Protein AF-A0A6N6K9W1-F1 (afdb_monomer)

Structure (mmCIF, N/CA/C/O backbone):
data_AF-A0A6N6K9W1-F1
#
_entry.id   AF-A0A6N6K9W1-F1
#
loop_
_atom_site.group_PDB
_atom_site.id
_atom_site.type_symbol
_atom_site.label_atom_id
_atom_site.label_alt_id
_atom_site.label_comp_id
_atom_site.label_asym_id
_atom_site.label_entity_id
_atom_site.label_seq_id
_atom_site.pdbx_PDB_ins_code
_atom_site.Cartn_x
_atom_site.Cartn_y
_atom_site.Cartn_z
_atom_site.occupancy
_atom_site.B_iso_or_equiv
_atom_site.auth_seq_id
_atom_site.auth_comp_id
_atom_site.auth_asym_id
_atom_site.auth_atom_id
_atom_site.pdbx_PDB_model_num
ATOM 1 N N . MET A 1 1 ? 49.444 35.810 86.575 1.00 39.31 1 MET A N 1
ATOM 2 C CA . MET A 1 1 ? 50.779 36.237 86.111 1.00 39.31 1 MET A CA 1
ATOM 3 C C . MET A 1 1 ? 50.759 36.216 84.585 1.00 39.31 1 MET A C 1
ATOM 5 O O . MET A 1 1 ? 50.549 35.143 84.045 1.00 39.31 1 MET A O 1
ATOM 9 N N . THR A 1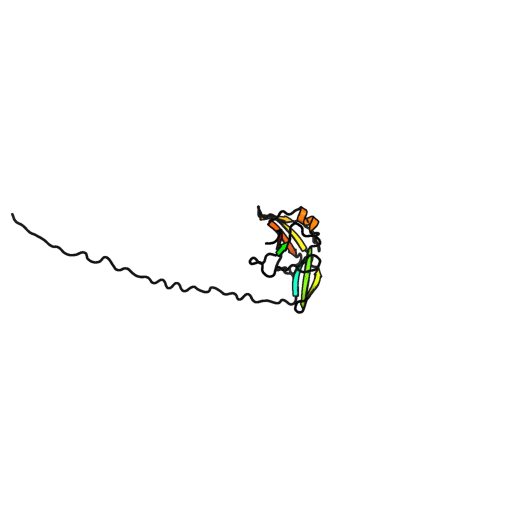 2 ? 50.837 37.402 83.957 1.00 36.47 2 THR A N 1
ATOM 10 C CA . THR A 1 2 ? 51.345 37.715 82.586 1.00 36.47 2 THR A CA 1
ATOM 11 C C . THR A 1 2 ? 50.877 36.868 81.381 1.00 36.47 2 THR A C 1
ATOM 13 O O . THR A 1 2 ? 51.170 35.687 81.298 1.00 36.47 2 THR A O 1
ATOM 16 N N . MET A 1 3 ? 50.068 37.433 80.468 1.00 42.41 3 MET A N 1
ATOM 17 C CA . MET A 1 3 ? 50.459 38.091 79.188 1.00 42.41 3 MET A CA 1
ATOM 18 C C . MET A 1 3 ? 51.018 37.158 78.094 1.00 42.41 3 MET A C 1
ATOM 20 O O . MET A 1 3 ? 52.089 36.599 78.275 1.00 42.41 3 MET A O 1
ATOM 24 N N . HIS A 1 4 ? 50.333 37.089 76.938 1.00 43.69 4 HIS A N 1
ATOM 25 C CA . HIS A 1 4 ? 50.824 37.430 75.576 1.00 43.69 4 HIS A CA 1
ATOM 26 C C . HIS A 1 4 ? 49.773 36.997 74.523 1.00 43.69 4 HIS A C 1
ATOM 28 O O . HIS A 1 4 ? 49.379 35.840 74.485 1.00 43.69 4 HIS A O 1
ATOM 34 N N . LEU A 1 5 ? 49.075 37.907 73.833 1.00 43.50 5 LEU A N 1
ATOM 35 C CA . LEU A 1 5 ? 49.446 38.666 72.620 1.00 43.50 5 LEU A CA 1
ATOM 36 C C . LEU A 1 5 ? 49.705 37.815 71.344 1.00 43.50 5 LEU A C 1
ATOM 38 O O . LEU A 1 5 ? 50.763 37.222 71.201 1.00 43.50 5 LEU A O 1
ATOM 42 N N . TYR A 1 6 ? 48.740 37.903 70.412 1.00 46.91 6 TYR A N 1
ATOM 43 C CA . TYR A 1 6 ? 48.825 38.029 68.938 1.00 46.91 6 TYR A CA 1
ATOM 44 C C . TYR A 1 6 ? 49.631 37.043 68.069 1.00 46.91 6 TYR A C 1
ATOM 46 O O . TYR A 1 6 ? 50.844 36.925 68.193 1.00 46.91 6 TYR A O 1
ATOM 54 N N . ARG A 1 7 ? 48.941 36.523 67.035 1.00 45.75 7 ARG A N 1
ATOM 55 C CA . ARG A 1 7 ? 49.375 36.333 65.623 1.00 45.75 7 ARG A CA 1
ATOM 56 C C . ARG A 1 7 ? 48.174 35.767 64.838 1.00 45.75 7 ARG A C 1
ATOM 58 O O . ARG A 1 7 ? 47.801 34.626 65.054 1.00 45.75 7 ARG A O 1
ATOM 65 N N . ILE A 1 8 ? 47.339 36.558 64.152 1.00 49.12 8 ILE A N 1
ATOM 66 C CA . ILE A 1 8 ? 47.490 37.099 62.781 1.00 49.12 8 ILE A CA 1
ATOM 67 C C . ILE A 1 8 ? 48.343 36.208 61.866 1.00 49.12 8 ILE A C 1
ATOM 69 O O . ILE A 1 8 ? 49.559 36.206 62.018 1.00 49.12 8 ILE A O 1
ATOM 73 N N . SER A 1 9 ? 47.708 35.512 60.912 1.00 44.03 9 SER A N 1
ATOM 74 C CA . SER A 1 9 ? 48.035 35.522 59.466 1.00 44.03 9 SER A CA 1
ATOM 75 C C . SER A 1 9 ? 47.119 34.516 58.738 1.00 44.03 9 SER A C 1
ATOM 77 O O . SER A 1 9 ? 47.180 33.321 58.992 1.00 44.03 9 SER A O 1
ATOM 79 N N . LEU A 1 10 ? 46.120 34.989 57.988 1.00 43.72 10 LEU A N 1
ATOM 80 C CA . LEU A 1 10 ? 46.172 35.045 56.518 1.00 43.72 10 LEU A CA 1
ATOM 81 C C . LEU A 1 10 ? 45.898 33.684 55.836 1.00 43.72 10 LEU A C 1
ATOM 83 O O . LEU A 1 10 ? 46.768 33.106 55.195 1.00 43.72 10 LEU A O 1
ATOM 87 N N . PHE A 1 11 ? 44.655 33.196 55.926 1.00 41.69 11 PHE A N 1
ATOM 88 C CA . PHE A 1 11 ? 44.144 32.157 55.022 1.00 41.69 11 PHE A CA 1
ATOM 89 C C . PHE A 1 11 ? 43.672 32.823 53.716 1.00 41.69 11 PHE A C 1
ATOM 91 O O . PHE A 1 11 ? 42.487 33.056 53.493 1.00 41.69 11 PHE A O 1
ATOM 98 N N . ILE A 1 12 ? 44.638 33.194 52.873 1.00 51.38 12 ILE A N 1
ATOM 99 C CA . ILE A 1 12 ? 44.429 33.476 51.449 1.00 51.38 12 ILE A CA 1
ATOM 100 C C . ILE A 1 12 ? 44.730 32.175 50.709 1.00 51.38 12 ILE A C 1
ATOM 102 O O . ILE A 1 12 ? 45.882 31.756 50.708 1.00 51.38 12 ILE A O 1
ATOM 106 N N . LEU A 1 13 ? 43.710 31.552 50.109 1.00 43.31 13 LEU A N 1
ATOM 107 C CA . LEU A 1 13 ? 43.771 30.790 48.845 1.00 43.31 13 LEU A CA 1
ATOM 108 C C . LEU A 1 13 ? 42.408 30.130 48.571 1.00 43.31 13 LEU A C 1
ATOM 110 O O . LEU A 1 13 ? 42.233 28.917 48.597 1.00 43.31 13 LEU A O 1
ATOM 114 N N . LEU A 1 14 ? 41.417 30.977 48.308 1.00 47.88 14 LEU A N 1
ATOM 115 C CA . LEU A 1 14 ? 40.237 30.641 47.515 1.00 47.88 14 LEU A CA 1
ATOM 116 C C . LEU A 1 14 ? 40.437 31.377 46.185 1.00 47.88 14 LEU A C 1
ATOM 118 O O . LEU A 1 14 ? 40.875 32.521 46.221 1.00 47.88 14 LEU A O 1
ATOM 122 N N . PHE A 1 15 ? 40.137 30.717 45.063 1.00 47.84 15 PHE A N 1
ATOM 123 C CA . PHE A 1 15 ? 40.395 31.095 43.657 1.00 47.84 15 PHE A CA 1
ATOM 124 C C . PHE A 1 15 ? 41.579 30.388 42.976 1.00 47.84 15 PHE A C 1
ATOM 126 O O . PHE A 1 15 ? 42.534 31.007 42.525 1.00 47.84 15 PHE A O 1
ATOM 133 N N . PHE A 1 16 ? 41.431 29.079 42.765 1.00 42.78 16 PHE A N 1
ATOM 134 C CA . PHE A 1 16 ? 41.806 28.483 41.479 1.00 42.78 16 PHE A CA 1
ATOM 135 C C . PHE A 1 16 ? 40.512 28.074 40.769 1.00 42.78 16 PHE A C 1
ATOM 137 O O . PHE A 1 16 ? 40.034 26.948 40.884 1.00 42.78 16 PHE A O 1
ATOM 144 N N . GLY A 1 17 ? 39.895 29.042 40.088 1.00 41.38 17 GLY A N 1
ATOM 145 C CA . GLY A 1 17 ? 38.849 28.765 39.113 1.00 41.38 17 GLY A CA 1
ATOM 146 C C . GLY A 1 17 ? 39.493 28.100 37.903 1.00 41.38 17 GLY A C 1
ATOM 147 O O . GLY A 1 17 ? 40.077 28.777 37.064 1.00 41.38 17 GLY A O 1
ATOM 148 N N . LEU A 1 18 ? 39.425 26.771 37.844 1.00 47.31 18 LEU A N 1
ATOM 149 C CA . LEU A 1 18 ? 39.743 26.005 36.645 1.00 47.31 18 LEU A CA 1
ATOM 150 C C . LEU A 1 18 ? 38.691 26.333 35.582 1.00 47.31 18 LEU A C 1
ATOM 152 O O . LEU A 1 18 ? 37.582 25.800 35.596 1.00 47.31 18 LEU A O 1
ATOM 156 N N . THR A 1 19 ? 39.032 27.224 34.657 1.00 49.53 19 THR A N 1
ATOM 157 C CA . THR A 1 19 ? 38.294 27.408 33.410 1.00 49.53 19 THR A CA 1
ATOM 158 C C . THR A 1 19 ? 38.578 26.215 32.500 1.00 49.53 19 THR A C 1
ATOM 160 O O . THR A 1 19 ? 39.468 26.236 31.653 1.00 49.53 19 THR A O 1
ATOM 163 N N . PHE A 1 20 ? 37.811 25.139 32.666 1.00 46.00 20 PHE A N 1
ATOM 164 C CA . PHE A 1 20 ? 37.712 24.115 31.631 1.00 46.00 20 PHE A CA 1
ATOM 165 C C . PHE A 1 20 ? 36.979 24.726 30.431 1.00 46.00 20 PHE A C 1
ATOM 167 O O . PHE A 1 20 ? 35.754 24.812 30.415 1.00 46.00 20 PHE A O 1
ATOM 174 N N . SER A 1 21 ? 37.732 25.176 29.423 1.00 52.16 21 SER A N 1
ATOM 175 C CA . SER A 1 21 ? 37.178 25.397 28.085 1.00 52.16 21 SER A CA 1
ATOM 176 C C . SER A 1 21 ? 36.824 24.038 27.495 1.00 52.16 21 SER A C 1
ATOM 178 O O . SER A 1 21 ? 37.688 23.311 27.001 1.00 52.16 21 SER A O 1
ATOM 180 N N . THR A 1 22 ? 35.550 23.672 27.568 1.00 50.69 22 THR A N 1
ATOM 181 C CA . THR A 1 22 ? 34.994 22.557 26.808 1.00 50.69 22 THR A CA 1
ATOM 182 C C . THR A 1 22 ? 34.929 22.971 25.339 1.00 50.69 22 THR A C 1
ATOM 184 O O . THR A 1 22 ? 33.945 23.528 24.864 1.00 50.69 22 THR A O 1
ATOM 187 N N . ASN A 1 23 ? 35.998 22.699 24.588 1.00 52.91 23 ASN A N 1
ATOM 188 C CA . ASN A 1 23 ? 35.914 22.641 23.130 1.00 52.91 23 ASN A CA 1
ATOM 189 C C . ASN A 1 23 ? 35.076 21.412 22.759 1.00 52.91 23 ASN A C 1
ATOM 191 O O . ASN A 1 23 ? 35.605 20.325 22.528 1.00 52.91 23 ASN A O 1
ATOM 195 N N . ALA A 1 24 ? 33.754 21.573 22.754 1.00 51.31 24 ALA A N 1
ATOM 196 C CA . ALA A 1 24 ? 32.834 20.604 22.184 1.00 51.31 24 ALA A CA 1
ATOM 197 C C . ALA A 1 24 ? 33.017 20.613 20.659 1.00 51.31 24 ALA A C 1
ATOM 199 O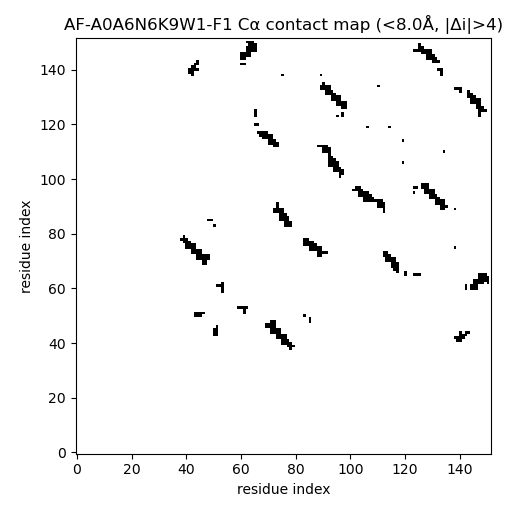 O . ALA A 1 24 ? 32.383 21.380 19.939 1.00 51.31 24 ALA A O 1
ATOM 200 N N . GLN A 1 25 ? 33.932 19.785 20.159 1.00 49.88 25 GLN A N 1
ATOM 201 C CA . GLN A 1 25 ? 34.001 19.485 18.735 1.00 49.88 25 GLN A CA 1
ATOM 202 C C . GLN A 1 25 ? 32.760 18.664 18.379 1.00 49.88 25 GLN A C 1
ATOM 204 O O . GLN A 1 25 ? 32.612 17.527 18.829 1.00 49.88 25 GLN A O 1
ATOM 209 N N . SER A 1 26 ? 31.842 19.240 17.599 1.00 55.31 26 SER A N 1
ATOM 210 C CA . SER A 1 26 ? 30.714 18.483 17.065 1.00 55.31 26 SER A CA 1
ATOM 211 C C . SER A 1 26 ? 31.261 17.431 16.100 1.00 55.31 26 SER A C 1
ATOM 213 O O . SER A 1 26 ? 31.729 17.760 15.007 1.00 55.31 26 SER A O 1
ATOM 215 N N . LEU A 1 27 ? 31.212 16.161 16.491 1.00 45.56 27 LEU A N 1
ATOM 216 C CA . LEU A 1 27 ? 31.347 15.057 15.551 1.00 45.56 27 LEU A CA 1
ATOM 217 C C . LEU A 1 27 ? 30.170 15.159 14.574 1.00 45.56 27 LEU A C 1
ATOM 219 O O . LEU A 1 27 ? 29.032 14.881 14.950 1.00 45.56 27 LEU A O 1
ATOM 223 N N . LYS A 1 28 ? 30.438 15.582 13.330 1.00 49.28 28 LYS A N 1
ATOM 224 C CA . LYS A 1 28 ? 29.523 15.391 12.196 1.00 49.28 28 LYS A CA 1
ATOM 225 C C . LYS A 1 28 ? 29.413 13.888 11.951 1.00 49.28 28 LYS A C 1
ATOM 227 O O . LYS A 1 28 ? 30.132 13.314 11.136 1.00 49.28 28 LYS A O 1
ATOM 232 N N . LEU A 1 29 ? 28.583 13.239 12.758 1.00 51.34 29 LEU A N 1
ATOM 233 C CA . LEU A 1 29 ? 28.300 11.822 12.680 1.00 51.34 29 LEU A CA 1
ATOM 234 C C . LEU A 1 29 ? 27.467 11.598 11.415 1.00 51.34 29 LEU A C 1
ATOM 236 O O . LEU A 1 29 ? 26.252 11.729 11.441 1.00 51.34 29 LEU A O 1
ATOM 240 N N . LEU A 1 30 ? 28.165 11.297 10.319 1.00 53.34 30 LEU A N 1
ATOM 241 C CA . LEU A 1 30 ? 27.612 10.779 9.070 1.00 53.34 30 LEU A CA 1
ATOM 242 C C . LEU A 1 30 ? 26.542 11.690 8.448 1.00 53.34 30 LEU A C 1
ATOM 244 O O . LEU A 1 30 ? 25.343 11.435 8.540 1.00 53.34 30 LEU A O 1
ATOM 248 N N . ASP A 1 31 ? 27.006 12.710 7.727 1.00 49.62 31 ASP A N 1
ATOM 249 C CA . ASP A 1 31 ? 26.226 13.308 6.642 1.00 49.62 31 ASP A CA 1
ATOM 250 C C . ASP A 1 31 ? 26.090 12.224 5.556 1.00 49.62 31 ASP A C 1
ATOM 252 O O . ASP A 1 31 ? 26.925 12.088 4.658 1.00 49.62 31 ASP A O 1
ATOM 256 N N . PHE A 1 32 ? 25.113 11.328 5.716 1.00 56.44 32 PHE A N 1
ATOM 257 C CA . PHE A 1 32 ? 24.740 10.399 4.661 1.00 56.44 32 PHE A CA 1
ATOM 258 C C . PHE A 1 32 ? 24.110 11.237 3.562 1.00 56.44 32 PHE A C 1
ATOM 260 O O . PHE A 1 32 ? 22.911 11.507 3.583 1.00 56.44 32 PHE A O 1
ATOM 267 N N . GLU A 1 33 ? 24.936 11.666 2.613 1.00 50.28 33 GLU A N 1
ATOM 268 C CA . GLU A 1 33 ? 24.463 12.279 1.386 1.00 50.28 33 GLU A CA 1
ATOM 269 C C . GLU A 1 33 ? 23.388 11.351 0.804 1.00 50.28 33 GLU A C 1
ATOM 271 O O . GLU A 1 33 ? 23.644 10.175 0.504 1.00 50.28 33 GLU A O 1
ATOM 276 N N . LYS A 1 34 ? 22.145 11.843 0.767 1.00 49.59 34 LYS A N 1
ATOM 277 C CA . LYS A 1 34 ? 20.986 11.117 0.254 1.00 49.59 34 LYS A CA 1
ATOM 278 C C . LYS A 1 34 ? 21.237 10.893 -1.232 1.00 49.59 34 LYS A C 1
ATOM 280 O O . LYS A 1 34 ? 20.915 11.735 -2.058 1.00 49.59 34 LYS A O 1
ATOM 285 N N . ARG A 1 35 ? 21.886 9.780 -1.568 1.00 49.00 35 ARG A N 1
ATOM 286 C CA . ARG A 1 35 ? 22.146 9.411 -2.958 1.00 49.00 35 ARG A CA 1
ATOM 287 C C . ARG A 1 35 ? 20.803 9.219 -3.650 1.00 49.00 35 ARG A C 1
ATOM 289 O O . ARG A 1 35 ? 20.047 8.327 -3.261 1.00 49.00 35 ARG A O 1
ATOM 296 N N . ASP A 1 36 ? 20.542 10.019 -4.679 1.00 55.06 36 ASP A N 1
ATOM 297 C CA . ASP A 1 36 ? 19.453 9.782 -5.623 1.00 55.06 36 ASP A CA 1
ATOM 298 C C . ASP A 1 36 ? 19.752 8.498 -6.399 1.00 55.06 36 ASP A C 1
ATOM 300 O O . ASP A 1 36 ? 20.368 8.471 -7.465 1.00 55.06 36 ASP A O 1
ATOM 304 N N . LEU A 1 37 ? 19.368 7.372 -5.805 1.00 56.00 37 LEU A N 1
ATOM 305 C CA . LEU A 1 37 ? 19.424 6.077 -6.455 1.00 56.00 37 LEU A CA 1
ATOM 306 C C . LEU A 1 37 ? 18.247 6.013 -7.431 1.00 56.00 37 LEU A C 1
ATOM 308 O O . LEU A 1 37 ? 17.138 5.605 -7.085 1.00 56.00 37 LEU A O 1
ATOM 312 N N . HIS A 1 38 ? 18.493 6.432 -8.673 1.00 63.62 38 HIS A N 1
ATOM 313 C CA . HIS A 1 38 ? 17.578 6.202 -9.787 1.00 63.62 38 HIS A CA 1
ATOM 314 C C . HIS A 1 38 ? 17.610 4.714 -10.156 1.00 63.62 38 HIS A C 1
ATOM 316 O O . HIS A 1 38 ? 18.320 4.287 -11.065 1.00 63.62 38 HIS A O 1
ATOM 322 N N . TYR A 1 39 ? 16.860 3.898 -9.416 1.00 70.94 39 TYR A N 1
ATOM 323 C CA . TYR A 1 39 ? 16.680 2.492 -9.759 1.00 70.94 39 TYR A CA 1
ATOM 324 C C . TYR A 1 39 ? 15.968 2.378 -11.107 1.00 70.94 39 TYR A C 1
ATOM 326 O O . TYR A 1 39 ? 14.881 2.929 -11.285 1.00 70.94 39 TYR A O 1
ATOM 334 N N . LYS A 1 40 ? 16.573 1.631 -12.037 1.00 85.50 40 LYS A N 1
ATOM 335 C CA . LYS A 1 40 ? 15.961 1.313 -13.332 1.00 85.50 40 LYS A CA 1
ATOM 336 C C . LYS A 1 40 ? 14.676 0.504 -13.160 1.00 85.50 40 LYS A C 1
ATOM 338 O O . LYS A 1 40 ? 13.710 0.734 -13.866 1.00 85.50 40 LYS A O 1
ATOM 343 N N . THR A 1 41 ? 14.648 -0.407 -12.190 1.00 89.06 41 THR A N 1
ATOM 344 C CA . THR A 1 41 ? 13.473 -1.235 -11.911 1.00 89.06 41 THR A CA 1
ATOM 345 C C . THR A 1 41 ? 13.227 -1.316 -10.410 1.00 89.06 41 THR A C 1
ATOM 347 O O . THR A 1 41 ? 14.165 -1.531 -9.640 1.00 89.06 41 THR A O 1
ATOM 350 N N . PHE A 1 42 ? 11.980 -1.136 -9.980 1.00 91.44 42 PHE A N 1
ATOM 351 C CA . PHE A 1 42 ? 11.579 -1.191 -8.568 1.00 91.44 42 PHE A CA 1
ATOM 352 C C . PHE A 1 42 ? 10.124 -1.648 -8.422 1.00 91.44 42 PHE A C 1
ATOM 354 O O . PHE A 1 42 ? 9.394 -1.673 -9.399 1.00 91.44 42 PHE A O 1
ATOM 361 N N . THR A 1 43 ? 9.686 -2.019 -7.218 1.00 94.12 43 THR A N 1
ATOM 362 C CA . THR A 1 43 ? 8.269 -2.339 -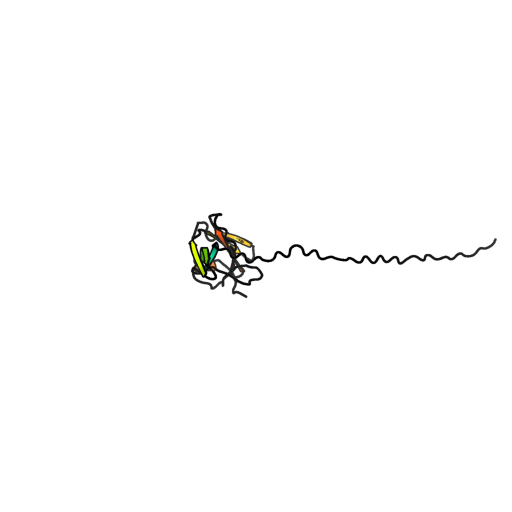6.947 1.00 94.12 43 THR A CA 1
ATOM 363 C C . THR A 1 43 ? 7.597 -1.147 -6.274 1.00 94.12 43 THR A C 1
ATOM 365 O O . THR A 1 43 ? 8.209 -0.520 -5.404 1.00 94.12 43 THR A O 1
ATOM 368 N N . ALA A 1 44 ? 6.359 -0.831 -6.648 1.00 95.12 44 ALA A N 1
ATOM 369 C CA . ALA A 1 44 ? 5.606 0.290 -6.087 1.00 95.12 44 ALA A CA 1
ATOM 370 C C . ALA A 1 44 ? 4.125 -0.045 -5.896 1.00 95.12 44 ALA A C 1
ATOM 372 O O . ALA A 1 44 ? 3.602 -0.952 -6.543 1.00 95.12 44 ALA A O 1
ATOM 373 N N . ILE A 1 45 ? 3.460 0.725 -5.030 1.00 96.44 45 ILE A N 1
ATOM 374 C CA . ILE A 1 45 ? 1.997 0.780 -4.961 1.00 96.44 45 ILE A CA 1
ATOM 375 C C . ILE A 1 45 ? 1.509 1.758 -6.031 1.00 96.44 45 ILE A C 1
ATOM 377 O O . ILE A 1 45 ? 2.078 2.840 -6.203 1.00 96.44 45 ILE A O 1
ATOM 381 N N . LEU A 1 46 ? 0.472 1.369 -6.762 1.00 96.69 46 LEU A N 1
ATOM 382 C CA . LEU A 1 46 ? -0.118 2.126 -7.855 1.00 96.69 46 LEU A CA 1
ATOM 383 C C . LEU A 1 46 ? -1.550 2.499 -7.501 1.00 96.69 46 LEU A C 1
ATOM 385 O O . LEU A 1 46 ? -2.315 1.645 -7.065 1.00 96.69 46 LEU A O 1
ATOM 389 N N . HIS A 1 47 ? -1.925 3.744 -7.778 1.00 96.25 47 HIS A N 1
ATOM 390 C CA . HIS A 1 47 ? -3.302 4.220 -7.789 1.00 96.25 47 HIS A CA 1
ATOM 391 C C . HIS A 1 47 ? -3.772 4.352 -9.235 1.00 96.25 47 HIS A C 1
ATOM 393 O O . HIS A 1 47 ? -3.187 5.102 -10.017 1.00 96.25 47 HIS A O 1
ATOM 399 N N . ASN A 1 48 ? -4.798 3.586 -9.616 1.00 96.50 48 ASN A N 1
ATOM 400 C CA . ASN A 1 48 ? -5.333 3.552 -10.984 1.00 96.50 48 ASN A CA 1
ATOM 401 C C . ASN A 1 48 ? -4.239 3.359 -12.056 1.00 96.50 48 ASN A C 1
ATOM 403 O O . ASN A 1 48 ? -4.206 4.048 -13.075 1.00 96.50 48 ASN A O 1
ATOM 407 N N . GLY A 1 49 ? -3.303 2.441 -11.791 1.00 95.12 49 GLY A N 1
ATOM 408 C CA . GLY A 1 49 ? -2.200 2.107 -12.698 1.00 95.12 49 GLY A CA 1
ATOM 409 C C . GLY A 1 49 ? -1.028 3.094 -12.695 1.00 95.12 49 GLY A C 1
ATOM 410 O O . GLY A 1 49 ? -0.045 2.862 -13.394 1.00 95.12 49 GLY A O 1
ATOM 411 N N . LYS A 1 50 ? -1.083 4.170 -11.903 1.00 93.50 50 LYS A N 1
ATOM 412 C CA . LYS A 1 50 ? 0.014 5.136 -11.766 1.00 93.50 50 LYS A CA 1
ATOM 413 C C . LYS A 1 50 ? 0.705 4.954 -10.420 1.00 93.50 50 LYS A C 1
ATOM 415 O O . LYS A 1 50 ? 0.006 4.920 -9.409 1.00 93.50 50 LYS A O 1
ATOM 420 N N . PRO A 1 51 ? 2.042 4.836 -10.357 1.00 92.00 51 PRO A N 1
ATOM 421 C CA . PRO A 1 51 ? 2.697 4.646 -9.074 1.00 92.00 51 PRO A CA 1
ATOM 422 C C . PRO A 1 51 ? 2.525 5.890 -8.195 1.00 92.00 51 PRO A C 1
ATOM 424 O O . PRO A 1 51 ? 2.634 7.022 -8.670 1.00 92.00 51 PRO A O 1
ATOM 427 N N . ILE A 1 52 ? 2.234 5.672 -6.916 1.00 89.62 52 ILE A N 1
ATOM 428 C CA . ILE A 1 52 ? 2.045 6.756 -5.955 1.00 89.62 52 ILE A CA 1
ATOM 429 C C . ILE A 1 52 ? 3.427 7.236 -5.513 1.00 89.62 52 ILE A C 1
ATOM 431 O O . ILE A 1 52 ? 4.198 6.484 -4.912 1.00 89.62 52 ILE A O 1
ATOM 435 N N . PHE A 1 53 ? 3.728 8.504 -5.778 1.00 77.69 53 PHE A N 1
ATOM 436 C CA . PHE A 1 53 ? 4.891 9.183 -5.220 1.00 77.69 53 PHE A CA 1
ATOM 437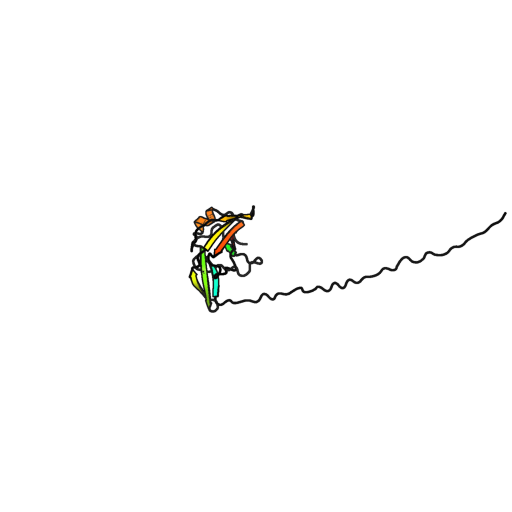 C C . PHE A 1 53 ? 4.432 10.442 -4.508 1.00 77.69 53 PHE A C 1
ATOM 439 O O . PHE A 1 53 ? 3.779 11.292 -5.104 1.00 77.69 53 PHE A O 1
ATOM 446 N N . GLN A 1 54 ? 4.848 10.595 -3.257 1.00 63.88 54 GLN A N 1
ATOM 447 C CA . GLN A 1 54 ? 5.089 11.927 -2.726 1.00 63.88 54 GLN A CA 1
ATOM 448 C C . GLN A 1 54 ? 6.569 12.212 -2.907 1.00 63.88 54 GLN A C 1
ATOM 450 O O . GLN A 1 54 ? 7.426 11.622 -2.233 1.00 63.88 54 GLN A O 1
ATOM 455 N N . PHE A 1 55 ? 6.844 13.074 -3.878 1.00 52.59 55 PHE A N 1
ATOM 456 C CA . PHE A 1 55 ? 8.011 13.927 -3.810 1.00 52.59 55 PHE A CA 1
ATOM 457 C C . PHE A 1 55 ? 7.707 14.926 -2.683 1.00 52.59 55 PHE A C 1
ATOM 459 O O . PHE A 1 55 ? 6.629 15.508 -2.648 1.00 52.59 55 PHE A O 1
ATOM 466 N N . ASP A 1 56 ? 8.612 15.010 -1.712 1.00 42.97 56 ASP A N 1
ATOM 467 C CA . ASP A 1 56 ? 8.636 16.064 -0.688 1.00 42.97 56 ASP A CA 1
ATOM 468 C C . ASP A 1 56 ? 7.675 15.966 0.515 1.00 42.97 56 ASP A C 1
ATOM 470 O O . ASP A 1 56 ? 7.351 16.982 1.123 1.00 42.97 56 ASP A O 1
ATOM 474 N N . SER A 1 57 ? 7.305 14.758 0.968 1.00 43.75 57 SER A N 1
ATOM 475 C CA . SER A 1 57 ? 6.908 14.603 2.382 1.00 43.75 57 SER A CA 1
ATOM 476 C C . SER A 1 57 ? 8.169 14.494 3.254 1.00 43.75 57 SER A C 1
ATOM 478 O O . SER A 1 57 ? 8.991 13.608 2.979 1.00 43.75 57 SER A O 1
ATOM 480 N N . PRO A 1 58 ? 8.358 15.347 4.285 1.00 43.59 58 PRO A N 1
ATOM 481 C CA . PRO A 1 58 ? 9.521 15.291 5.180 1.00 43.59 58 PRO A CA 1
ATOM 482 C C . PRO A 1 58 ? 9.648 13.939 5.900 1.00 43.59 58 PRO A C 1
ATOM 484 O O . PRO A 1 58 ? 10.759 13.526 6.229 1.00 43.59 58 PRO A O 1
ATOM 487 N N . ASP A 1 59 ? 8.534 13.212 6.026 1.00 53.84 59 ASP A N 1
ATOM 488 C CA . ASP A 1 59 ? 8.464 11.905 6.682 1.00 53.84 59 ASP A CA 1
ATOM 489 C C . ASP A 1 59 ? 8.490 10.737 5.674 1.00 53.84 59 ASP A C 1
ATOM 491 O O . ASP A 1 59 ? 8.600 9.571 6.051 1.00 53.84 59 ASP A O 1
ATOM 495 N N . GLY A 1 60 ? 8.391 11.025 4.369 1.00 63.62 60 GLY A N 1
ATOM 496 C CA . GLY A 1 60 ? 8.477 10.039 3.284 1.00 63.62 60 GLY A CA 1
ATOM 497 C C . GLY A 1 60 ? 7.289 9.074 3.153 1.00 63.62 60 GLY A C 1
ATOM 498 O O . GLY A 1 60 ? 7.321 8.202 2.276 1.00 63.62 60 GLY A O 1
ATOM 499 N N . ALA A 1 61 ? 6.252 9.227 3.982 1.00 75.69 61 ALA A N 1
ATOM 500 C CA . ALA A 1 61 ? 5.033 8.427 3.934 1.00 75.69 61 ALA A CA 1
ATOM 501 C C . ALA A 1 61 ? 4.242 8.685 2.640 1.00 75.69 61 ALA A C 1
ATOM 503 O O . ALA A 1 61 ? 4.245 9.791 2.105 1.00 75.69 61 ALA A O 1
ATOM 504 N N . LEU A 1 62 ? 3.576 7.657 2.113 1.00 89.69 62 LEU A N 1
ATOM 505 C CA . LEU A 1 62 ? 2.577 7.842 1.061 1.00 89.69 62 LEU A CA 1
ATOM 506 C C . LEU A 1 62 ? 1.258 8.246 1.718 1.00 89.69 62 LEU A C 1
ATOM 508 O O . LEU A 1 62 ? 0.946 7.743 2.795 1.00 89.69 62 LEU A O 1
ATOM 512 N N . THR A 1 63 ? 0.467 9.106 1.077 1.00 91.31 63 THR A N 1
ATOM 513 C CA . THR A 1 63 ? -0.844 9.499 1.608 1.00 91.31 63 THR A CA 1
ATOM 514 C C . THR A 1 63 ? -1.953 9.346 0.577 1.00 91.31 63 THR A C 1
ATOM 516 O O . THR A 1 63 ? -1.723 9.455 -0.629 1.00 91.31 63 THR A O 1
ATOM 519 N N . LEU A 1 64 ? -3.171 9.112 1.062 1.00 92.00 64 LEU A N 1
ATOM 520 C CA . LEU A 1 64 ? -4.400 9.124 0.273 1.00 92.00 64 LEU A CA 1
ATOM 521 C C . LEU A 1 64 ? -5.503 9.855 1.033 1.00 92.00 64 LEU A C 1
ATOM 523 O O . LEU A 1 64 ? -5.643 9.672 2.240 1.00 92.00 64 LEU A O 1
ATOM 527 N N . SER A 1 65 ? -6.321 10.627 0.311 1.00 92.88 65 SER A N 1
ATOM 528 C CA . SER A 1 65 ? -7.528 11.219 0.897 1.00 92.88 65 SER A CA 1
ATOM 529 C C . SER A 1 65 ? -8.498 10.114 1.343 1.00 92.88 65 SER A C 1
ATOM 531 O O . SER A 1 65 ? -8.697 9.156 0.591 1.00 92.88 65 SER A O 1
ATOM 533 N N . PRO A 1 66 ? -9.184 10.273 2.491 1.00 94.06 66 PRO A N 1
ATOM 534 C CA . PRO A 1 66 ? -10.331 9.450 2.883 1.00 94.06 66 PRO A CA 1
ATOM 535 C C . PRO A 1 66 ? -11.433 9.365 1.814 1.00 94.06 66 PRO A C 1
ATOM 537 O O . PRO A 1 66 ? -12.236 8.437 1.823 1.00 94.06 66 PRO A O 1
ATOM 540 N N . SER A 1 67 ? -11.484 10.331 0.890 1.00 93.88 67 SER A N 1
ATOM 541 C CA . SER A 1 67 ? -12.444 10.376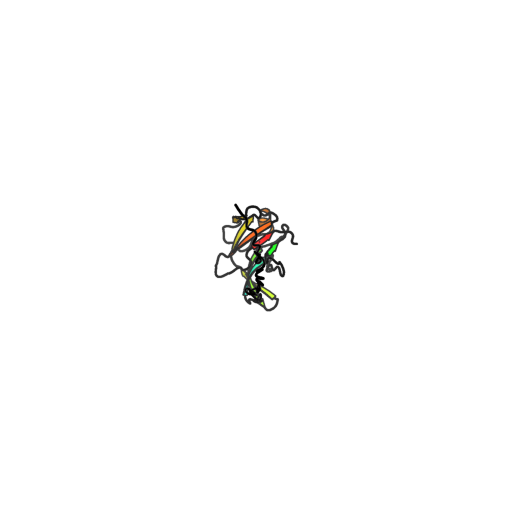 -0.221 1.00 93.88 67 SER A CA 1
ATOM 542 C C . SER A 1 67 ? -11.894 9.838 -1.551 1.00 93.88 67 SER A C 1
ATOM 544 O O . SER A 1 67 ? -12.571 9.936 -2.581 1.00 93.88 67 SER A O 1
ATOM 546 N N . ALA A 1 68 ? -10.671 9.293 -1.555 1.00 94.19 68 ALA A N 1
ATOM 547 C CA . ALA A 1 68 ? -10.047 8.736 -2.748 1.00 94.19 68 ALA A CA 1
ATOM 548 C C . ALA A 1 68 ? -10.867 7.566 -3.318 1.00 94.19 68 ALA A C 1
ATOM 550 O O . ALA A 1 68 ? -11.527 6.826 -2.595 1.00 94.19 68 ALA A O 1
ATOM 551 N N . LYS A 1 69 ? -10.814 7.412 -4.643 1.00 96.56 69 LYS A N 1
ATOM 552 C CA . LYS A 1 69 ? -11.589 6.415 -5.393 1.00 96.56 69 LYS A CA 1
ATOM 553 C C . LYS A 1 69 ? -10.723 5.635 -6.362 1.00 96.56 69 LYS A C 1
ATOM 555 O O . LYS A 1 69 ? -9.662 6.114 -6.778 1.00 96.56 69 LYS A O 1
ATOM 560 N N . GLY A 1 70 ? -11.226 4.497 -6.809 1.00 97.19 70 GLY A N 1
ATOM 561 C CA . GLY A 1 70 ? -10.585 3.638 -7.786 1.00 97.19 70 GLY A CA 1
ATOM 562 C C . GLY A 1 70 ? -9.827 2.513 -7.106 1.00 97.19 70 GLY A C 1
ATOM 563 O O . GLY A 1 70 ? -10.284 1.935 -6.130 1.00 97.19 70 GLY A O 1
ATOM 564 N N . LYS A 1 71 ? -8.673 2.151 -7.654 1.00 98.00 71 LYS A N 1
ATOM 565 C CA . LYS A 1 71 ? -8.019 0.886 -7.318 1.00 98.00 71 LYS A CA 1
ATOM 566 C C . LYS A 1 71 ? -6.578 1.087 -6.900 1.00 98.00 71 LYS A C 1
ATOM 568 O O . LYS A 1 71 ? -5.846 1.860 -7.526 1.00 98.00 71 LYS A O 1
ATOM 573 N N . LEU A 1 72 ? -6.175 0.348 -5.871 1.00 98.12 72 LEU A N 1
ATOM 574 C CA . LEU A 1 72 ? -4.776 0.157 -5.522 1.00 98.12 72 LEU A CA 1
ATOM 575 C C . LEU A 1 72 ? -4.288 -1.202 -6.001 1.00 98.12 72 LEU A C 1
ATOM 577 O O . LEU A 1 72 ? -4.963 -2.212 -5.835 1.00 98.12 72 LEU A O 1
ATOM 581 N N . SER A 1 73 ? -3.088 -1.224 -6.561 1.00 98.38 73 SER A N 1
ATOM 582 C CA . SER A 1 73 ? -2.390 -2.442 -6.977 1.00 98.38 73 SER A CA 1
ATOM 583 C C . SER A 1 73 ? -0.898 -2.314 -6.686 1.00 98.38 73 SER A C 1
ATOM 585 O O . SER A 1 73 ? -0.420 -1.239 -6.322 1.00 98.38 73 SER A O 1
ATOM 587 N N . ILE A 1 74 ? -0.149 -3.405 -6.831 1.00 97.94 74 ILE A N 1
ATOM 588 C CA . ILE A 1 74 ? 1.311 -3.391 -6.735 1.00 97.94 74 ILE A CA 1
ATOM 589 C C . ILE A 1 74 ? 1.879 -3.949 -8.025 1.00 97.94 74 ILE A C 1
ATOM 591 O O . ILE A 1 74 ? 1.438 -4.995 -8.500 1.00 97.94 74 ILE A O 1
ATOM 595 N N . ALA A 1 75 ? 2.879 -3.267 -8.572 1.00 97.69 75 ALA A N 1
ATOM 596 C CA . ALA A 1 75 ? 3.589 -3.739 -9.747 1.00 97.69 75 ALA A CA 1
ATOM 597 C C . ALA A 1 75 ? 5.083 -3.430 -9.671 1.00 97.69 75 ALA A C 1
ATOM 599 O O . ALA A 1 75 ? 5.518 -2.499 -8.982 1.00 97.69 75 ALA A O 1
ATOM 600 N N . THR A 1 76 ? 5.871 -4.201 -10.417 1.00 96.00 76 THR A N 1
ATOM 601 C CA . THR A 1 76 ? 7.205 -3.762 -10.816 1.00 96.00 76 THR A CA 1
ATOM 602 C C . THR A 1 76 ? 7.081 -2.638 -11.835 1.00 96.00 76 THR A C 1
ATOM 604 O O . THR A 1 76 ? 6.238 -2.675 -12.730 1.00 96.00 76 THR A O 1
ATOM 607 N N . ILE A 1 77 ? 7.925 -1.631 -11.683 1.00 94.69 77 ILE A N 1
ATOM 608 C CA . ILE A 1 77 ? 8.005 -0.438 -12.508 1.00 94.69 77 ILE A CA 1
ATOM 609 C C . ILE A 1 77 ? 9.346 -0.466 -13.217 1.00 94.69 77 ILE A C 1
ATOM 611 O O . ILE A 1 77 ? 10.375 -0.593 -12.551 1.00 94.69 77 ILE A O 1
ATOM 615 N N . ASP A 1 78 ? 9.329 -0.326 -14.537 1.00 93.69 78 ASP A N 1
ATOM 616 C CA . ASP A 1 78 ? 10.513 0.019 -15.318 1.00 93.69 78 ASP A CA 1
ATOM 617 C C . ASP A 1 78 ? 10.548 1.535 -15.523 1.00 93.69 78 ASP A C 1
ATOM 619 O O . ASP A 1 78 ? 9.541 2.156 -15.883 1.00 93.69 78 ASP A O 1
ATOM 623 N N . ARG A 1 79 ? 11.701 2.132 -15.231 1.00 89.62 79 ARG A N 1
ATOM 624 C CA . ARG A 1 79 ? 11.949 3.565 -15.349 1.00 89.62 79 ARG A CA 1
ATOM 625 C C . ARG A 1 79 ? 12.848 3.816 -16.546 1.00 89.62 79 ARG A C 1
ATOM 627 O O . ARG A 1 79 ? 14.011 3.405 -16.557 1.00 89.62 79 ARG A O 1
ATOM 634 N N . ASN A 1 80 ? 12.333 4.585 -17.497 1.00 89.25 80 ASN A N 1
ATOM 635 C CA . ASN A 1 80 ? 13.083 5.064 -18.648 1.00 89.25 80 ASN A CA 1
ATOM 636 C C . ASN A 1 80 ? 13.047 6.597 -18.681 1.00 89.25 80 ASN A C 1
ATOM 638 O O . ASN A 1 80 ? 12.081 7.201 -19.139 1.00 89.25 80 ASN A O 1
ATOM 642 N N . GLY A 1 81 ? 14.085 7.233 -18.132 1.00 87.38 81 GLY A N 1
ATOM 643 C CA . GLY A 1 81 ? 14.050 8.672 -17.857 1.00 87.38 81 GLY A CA 1
ATOM 644 C C . GLY A 1 81 ? 12.960 9.000 -16.832 1.00 87.38 81 GLY A C 1
ATOM 645 O O . GLY A 1 81 ? 12.961 8.433 -15.737 1.00 87.38 81 GLY A O 1
ATOM 646 N N . ASP A 1 82 ? 12.030 9.876 -17.212 1.00 85.50 82 ASP A N 1
ATOM 647 C CA . ASP A 1 82 ? 10.880 10.276 -16.388 1.00 85.50 82 ASP A CA 1
ATOM 648 C C . ASP A 1 82 ? 9.651 9.375 -16.589 1.00 85.50 82 ASP A C 1
ATOM 650 O O . ASP A 1 82 ? 8.676 9.459 -15.839 1.00 85.50 82 ASP A O 1
ATOM 654 N N . GLU A 1 83 ? 9.684 8.492 -17.588 1.00 88.75 83 GLU A N 1
ATOM 655 C CA . GLU A 1 83 ? 8.598 7.560 -17.858 1.00 88.75 83 GLU A CA 1
ATOM 656 C C . GLU A 1 83 ? 8.655 6.372 -16.893 1.00 88.75 83 GLU A C 1
ATOM 658 O O . GLU A 1 83 ? 9.700 5.742 -16.699 1.00 88.75 83 GLU A O 1
ATOM 663 N N . LEU A 1 84 ? 7.505 6.059 -16.293 1.00 91.19 84 LEU A N 1
ATOM 664 C CA . LEU A 1 84 ? 7.333 4.963 -15.348 1.00 91.19 84 LEU A CA 1
ATOM 665 C C . LEU A 1 84 ? 6.275 4.010 -15.882 1.00 91.19 84 LEU A C 1
ATOM 667 O O . LEU A 1 84 ? 5.089 4.342 -15.906 1.00 91.19 84 LEU A O 1
ATOM 671 N N . THR A 1 85 ? 6.709 2.819 -16.278 1.00 94.38 85 THR A N 1
ATOM 672 C CA . THR A 1 85 ? 5.835 1.815 -16.886 1.00 94.38 85 THR A CA 1
ATOM 673 C C . THR A 1 85 ? 5.653 0.634 -15.938 1.00 94.38 85 THR A C 1
ATOM 675 O O . THR A 1 85 ? 6.642 -0.012 -15.585 1.00 94.38 85 THR A O 1
ATOM 678 N N . PRO A 1 86 ? 4.418 0.315 -15.516 1.00 95.69 86 PRO A N 1
ATOM 679 C CA . PRO A 1 86 ? 4.125 -0.939 -14.832 1.00 95.69 86 PRO A CA 1
ATOM 680 C C . PRO A 1 86 ? 4.380 -2.133 -15.759 1.00 95.69 86 PRO A C 1
ATOM 682 O O . PRO A 1 86 ? 3.880 -2.161 -16.882 1.00 95.69 86 PRO A O 1
ATOM 685 N N . VAL A 1 87 ? 5.142 -3.123 -15.294 1.00 96.06 87 VAL A N 1
ATOM 686 C CA . VAL A 1 87 ? 5.548 -4.287 -16.102 1.00 96.06 87 VAL A CA 1
ATOM 687 C C . VAL A 1 87 ? 4.908 -5.579 -15.608 1.00 96.06 87 VAL A C 1
ATOM 689 O O . VAL A 1 87 ? 4.387 -6.354 -16.407 1.00 96.06 87 VAL A O 1
ATOM 692 N N . HIS A 1 88 ? 4.950 -5.840 -14.300 1.00 96.44 88 HIS A N 1
ATOM 693 C CA . HIS A 1 88 ? 4.441 -7.084 -13.727 1.00 96.44 88 HIS A CA 1
ATOM 694 C C . HIS A 1 88 ? 3.656 -6.824 -12.448 1.00 96.44 88 HIS A C 1
ATOM 696 O O . HIS A 1 88 ? 4.197 -6.254 -11.502 1.00 96.44 88 HIS A O 1
ATOM 702 N N . ASN A 1 89 ? 2.405 -7.284 -12.405 1.00 97.44 89 ASN A N 1
ATOM 703 C CA . ASN A 1 89 ? 1.581 -7.205 -11.204 1.00 97.44 89 ASN A CA 1
ATOM 704 C C . ASN A 1 89 ? 2.111 -8.163 -10.136 1.00 97.44 89 ASN A C 1
ATOM 706 O O . ASN A 1 89 ? 2.364 -9.335 -10.405 1.00 97.44 89 ASN A O 1
ATOM 710 N N . VAL A 1 90 ? 2.236 -7.669 -8.912 1.00 98.06 90 VAL A N 1
ATOM 711 C CA . VAL A 1 90 ? 2.760 -8.414 -7.769 1.00 98.06 90 VAL A CA 1
ATOM 712 C C . VAL A 1 90 ? 1.606 -8.734 -6.831 1.00 98.06 90 VAL A C 1
ATOM 714 O O . VAL A 1 90 ? 0.863 -7.841 -6.433 1.00 98.06 90 VAL A O 1
ATOM 717 N N . GLY A 1 91 ? 1.463 -10.007 -6.462 1.00 98.19 91 GLY A N 1
ATOM 718 C CA . GLY A 1 91 ? 0.477 -10.427 -5.470 1.00 98.19 91 GLY A CA 1
ATOM 719 C C . GLY A 1 91 ? 0.819 -9.888 -4.080 1.00 98.19 91 GLY A C 1
ATOM 720 O O . GLY A 1 91 ? 1.985 -9.874 -3.666 1.00 98.19 91 GLY A O 1
ATOM 721 N N . PHE A 1 92 ? -0.196 -9.461 -3.338 1.00 98.19 92 PHE A N 1
ATOM 722 C CA . PHE A 1 92 ? -0.020 -8.874 -2.017 1.00 98.19 92 PHE A CA 1
ATOM 723 C C . PHE A 1 92 ? -1.160 -9.208 -1.060 1.00 98.19 92 PHE A C 1
ATOM 725 O O . PHE A 1 92 ? -2.210 -9.728 -1.439 1.00 98.19 92 PHE A O 1
ATOM 732 N N . LYS A 1 93 ? -0.915 -8.888 0.207 1.00 98.25 93 LYS A N 1
ATOM 733 C CA . LYS A 1 93 ? -1.917 -8.780 1.263 1.00 98.25 93 LYS A CA 1
ATOM 734 C C . LYS A 1 93 ? -1.936 -7.350 1.775 1.00 98.25 93 LYS A C 1
ATOM 736 O O . LYS A 1 93 ? -0.917 -6.657 1.708 1.00 98.25 93 LYS A O 1
ATOM 741 N N . VAL A 1 94 ? -3.074 -6.928 2.307 1.00 98.06 94 VAL A N 1
ATOM 742 C CA . VAL A 1 94 ? -3.233 -5.591 2.881 1.00 98.06 94 VAL A CA 1
ATOM 743 C C . VAL A 1 94 ? -3.844 -5.685 4.274 1.00 98.06 94 VAL A C 1
ATOM 745 O O . VAL A 1 94 ? -4.808 -6.421 4.506 1.00 98.06 94 VAL A O 1
ATOM 748 N N . GLY A 1 95 ? -3.231 -4.972 5.211 1.00 98.19 95 GLY A N 1
ATOM 749 C CA . GLY A 1 95 ? -3.740 -4.753 6.558 1.00 98.19 95 GLY A CA 1
ATOM 750 C C . GLY A 1 95 ? -4.083 -3.285 6.780 1.00 98.19 95 GLY A C 1
ATOM 751 O O . GLY A 1 95 ? -3.590 -2.415 6.064 1.00 98.19 95 GLY A O 1
ATOM 752 N N . ILE A 1 96 ? -4.915 -3.025 7.780 1.00 98.38 96 ILE A N 1
ATOM 753 C CA . ILE A 1 96 ? -5.227 -1.683 8.267 1.00 98.38 96 ILE A CA 1
ATOM 754 C C . ILE A 1 96 ? -4.632 -1.567 9.666 1.00 98.38 96 ILE A C 1
ATOM 756 O O . ILE A 1 96 ? -4.847 -2.436 10.515 1.00 98.38 96 ILE A O 1
ATOM 760 N N . LYS A 1 97 ? -3.846 -0.517 9.877 1.00 98.19 97 LYS A N 1
ATOM 761 C CA . LYS A 1 97 ? -3.255 -0.154 11.158 1.00 98.19 97 LYS A CA 1
ATOM 762 C C . LYS A 1 97 ? -4.011 1.052 11.705 1.00 98.19 97 LYS A C 1
ATOM 764 O O . LYS A 1 97 ? -3.919 2.137 11.134 1.00 98.19 97 LYS A O 1
ATOM 769 N N . ASP A 1 98 ? -4.717 0.846 12.810 1.00 97.69 98 ASP A N 1
ATOM 770 C CA . ASP A 1 98 ? -5.432 1.906 13.519 1.00 97.69 98 ASP A CA 1
ATOM 771 C C . ASP A 1 98 ? -4.460 2.916 14.117 1.00 97.69 98 ASP A C 1
ATOM 773 O O . ASP A 1 98 ? -3.520 2.545 14.830 1.00 97.69 98 ASP A O 1
ATOM 777 N N . TRP A 1 99 ? -4.693 4.198 13.867 1.00 96.25 99 TRP A N 1
ATOM 778 C CA . TRP A 1 99 ? -3.758 5.239 14.300 1.00 96.25 99 TRP A CA 1
ATOM 779 C C . TRP A 1 99 ? -3.773 5.486 15.810 1.00 96.25 99 TRP A C 1
ATOM 781 O O . TRP A 1 99 ? -2.756 5.890 16.380 1.00 96.25 99 TRP A O 1
ATOM 791 N N . ARG A 1 100 ? -4.906 5.235 16.479 1.00 96.62 100 ARG A N 1
ATOM 792 C CA . ARG A 1 100 ? -5.076 5.501 17.919 1.00 96.62 100 ARG A CA 1
ATOM 793 C C . ARG A 1 100 ? -4.419 4.429 18.780 1.00 96.62 100 ARG A C 1
ATOM 795 O O . ARG A 1 100 ? -3.748 4.734 19.763 1.00 96.62 100 ARG A O 1
ATOM 802 N N . SER A 1 101 ? -4.640 3.171 18.428 1.00 97.69 101 SER A N 1
ATOM 803 C CA . SER A 1 101 ? -4.247 1.987 19.192 1.00 97.69 101 SER A CA 1
ATOM 804 C C . SER A 1 101 ? -3.019 1.283 18.624 1.00 97.69 101 SER A C 1
ATOM 806 O O . SER A 1 101 ? -2.445 0.442 19.311 1.00 97.69 101 SER A O 1
ATOM 808 N N . ASN A 1 102 ? -2.603 1.608 17.395 1.00 96.38 102 ASN A N 1
ATOM 809 C CA . ASN A 1 102 ? -1.595 0.871 16.622 1.00 96.38 102 ASN A CA 1
ATOM 810 C C . ASN A 1 102 ? -1.956 -0.603 16.369 1.00 96.38 102 ASN A C 1
ATOM 812 O O . ASN A 1 102 ? -1.089 -1.399 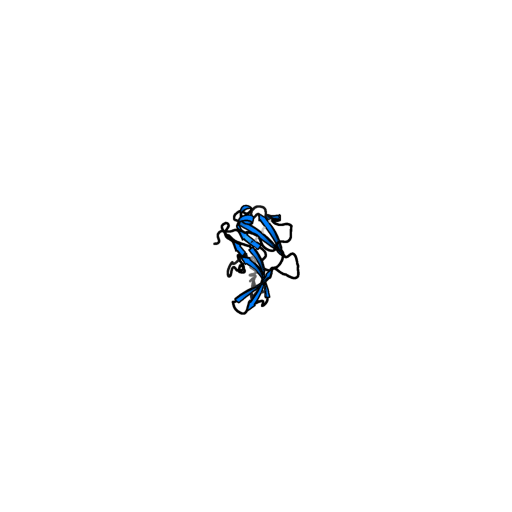15.999 1.00 96.38 102 ASN A O 1
ATOM 816 N N . THR A 1 103 ? -3.225 -0.979 16.545 1.00 98.12 103 THR A N 1
ATOM 817 C CA . THR A 1 103 ? -3.693 -2.333 16.243 1.00 98.12 103 THR A CA 1
ATOM 818 C C . THR A 1 103 ? -3.657 -2.551 14.736 1.00 98.12 103 THR A C 1
ATOM 820 O O . THR A 1 103 ? -4.217 -1.763 13.982 1.00 98.12 103 THR A O 1
ATOM 823 N N . LEU A 1 104 ? -3.018 -3.638 14.302 1.00 97.94 104 LEU A N 1
ATOM 824 C CA . LEU A 1 104 ? -3.004 -4.077 12.911 1.00 97.94 104 LEU A CA 1
ATOM 825 C C . LEU A 1 104 ? -3.986 -5.237 12.736 1.00 97.94 104 LEU A C 1
ATOM 827 O O . LEU A 1 104 ? -3.832 -6.274 13.384 1.00 97.94 104 LEU A O 1
ATOM 831 N N . TRP A 1 105 ? -4.947 -5.100 11.827 1.00 97.06 105 TRP A N 1
ATOM 832 C CA . TRP A 1 105 ? -5.782 -6.216 11.377 1.00 97.06 105 TRP A CA 1
ATOM 833 C C . TRP A 1 105 ? -5.663 -6.415 9.873 1.00 97.06 105 TRP A C 1
ATOM 835 O O . TRP A 1 105 ? -5.448 -5.481 9.102 1.00 97.06 105 TRP A O 1
ATOM 845 N N . MET A 1 106 ? -5.803 -7.664 9.442 1.00 97.69 106 MET A N 1
ATOM 846 C CA . MET A 1 106 ? -5.791 -7.998 8.023 1.00 97.69 106 MET A CA 1
ATOM 847 C C . MET A 1 106 ? -7.129 -7.612 7.400 1.00 97.69 106 MET A C 1
ATOM 849 O O . MET A 1 106 ? -8.171 -8.073 7.858 1.00 97.69 106 MET A O 1
ATOM 853 N N . TYR A 1 107 ? -7.095 -6.801 6.344 1.00 97.25 107 TYR A N 1
ATOM 854 C CA . TYR A 1 107 ? -8.268 -6.568 5.505 1.00 97.25 107 TYR A CA 1
ATOM 855 C C . TYR A 1 107 ? -8.465 -7.738 4.533 1.00 97.25 107 TYR A C 1
ATOM 857 O O . TYR A 1 107 ? -9.563 -8.275 4.436 1.00 97.25 107 TYR A O 1
ATOM 865 N N . ALA A 1 108 ? -7.383 -8.179 3.881 1.00 94.19 108 ALA A N 1
ATOM 866 C CA . ALA A 1 108 ? -7.372 -9.356 3.013 1.00 94.19 108 ALA A CA 1
ATOM 867 C C . ALA A 1 108 ? -6.349 -10.379 3.518 1.00 94.19 108 ALA A C 1
ATOM 869 O O . ALA A 1 108 ? -5.164 -10.069 3.688 1.00 94.19 108 ALA A O 1
ATOM 870 N N . THR A 1 109 ? -6.802 -11.606 3.776 1.00 92.00 109 THR A N 1
ATOM 871 C CA . THR A 1 109 ? -5.941 -12.696 4.278 1.00 92.00 109 THR A CA 1
ATOM 872 C C . THR A 1 109 ? -5.358 -13.549 3.155 1.00 92.00 109 THR A C 1
ATOM 874 O O . THR A 1 109 ? -4.263 -14.113 3.280 1.00 92.00 109 THR A O 1
ATOM 877 N N 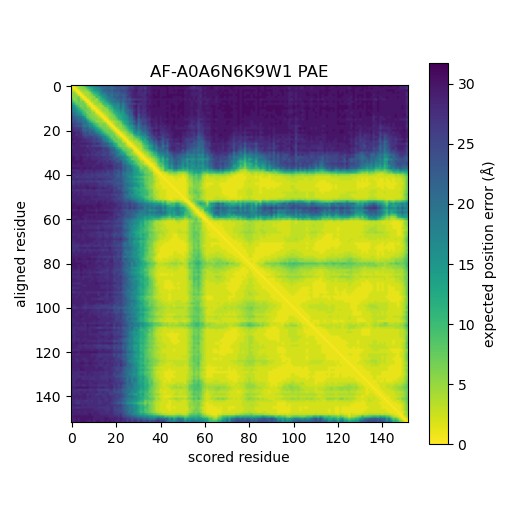. GLU A 1 110 ? -6.085 -13.611 2.053 1.00 97.06 110 GLU A N 1
ATOM 878 C CA . GLU A 1 110 ? -5.763 -14.211 0.778 1.00 97.06 110 GLU A CA 1
ATOM 879 C C . GLU A 1 110 ? -4.851 -13.303 -0.054 1.00 97.06 110 GLU A C 1
ATOM 881 O O . GLU A 1 110 ? -4.678 -12.118 0.225 1.00 97.06 110 GLU A O 1
ATOM 886 N N . THR A 1 111 ? -4.218 -13.892 -1.066 1.00 98.00 111 THR A N 1
ATOM 887 C CA . THR A 1 111 ? -3.394 -13.124 -2.003 1.00 98.00 111 THR A CA 1
ATOM 888 C C . THR A 1 111 ? -4.304 -12.445 -3.010 1.00 98.00 111 THR A C 1
ATOM 890 O O . THR A 1 111 ? -5.043 -13.125 -3.721 1.00 98.00 111 THR A O 1
ATOM 893 N N . ILE A 1 112 ? -4.207 -11.124 -3.092 1.00 98.31 112 ILE A N 1
ATOM 894 C CA . ILE A 1 112 ? -4.920 -10.296 -4.062 1.00 98.31 112 ILE A CA 1
ATOM 895 C C . ILE A 1 112 ? -3.918 -9.537 -4.935 1.00 98.31 112 ILE A C 1
ATOM 897 O O . ILE A 1 112 ? -2.733 -9.452 -4.619 1.00 98.31 112 ILE A O 1
ATOM 901 N N . PHE A 1 113 ? -4.393 -9.001 -6.055 1.00 98.19 113 PHE A N 1
ATOM 902 C CA . PHE A 1 113 ? -3.587 -8.191 -6.981 1.00 98.19 113 PHE A CA 1
ATOM 903 C C . PHE A 1 113 ? -4.104 -6.758 -7.107 1.00 98.19 113 PHE A C 1
ATOM 905 O O . PHE A 1 113 ? -3.437 -5.900 -7.682 1.00 98.19 113 PHE A O 1
ATOM 912 N N . GLU A 1 114 ? -5.286 -6.500 -6.559 1.00 98.12 114 GLU A N 1
ATOM 913 C CA . GLU A 1 114 ? -5.937 -5.206 -6.581 1.00 98.12 114 GLU A CA 1
ATOM 914 C C . GLU A 1 114 ? -6.889 -5.104 -5.388 1.00 98.12 114 GLU A C 1
ATOM 916 O O . GLU A 1 114 ? -7.461 -6.111 -4.964 1.00 98.12 114 GLU A O 1
ATOM 921 N N . VAL A 1 115 ? -7.058 -3.897 -4.858 1.00 98.00 115 VAL A N 1
ATOM 922 C CA . VAL A 1 115 ? -8.070 -3.574 -3.853 1.00 98.00 115 VAL A CA 1
ATOM 923 C C . VAL A 1 115 ? -8.815 -2.309 -4.265 1.00 98.00 115 VAL A C 1
ATOM 925 O O . VAL A 1 115 ? -8.205 -1.330 -4.702 1.00 98.00 115 VAL A O 1
ATOM 928 N N . ASP A 1 116 ? -10.138 -2.354 -4.144 1.00 98.12 116 ASP A N 1
ATOM 929 C CA . ASP A 1 116 ? -11.017 -1.208 -4.353 1.00 98.12 116 ASP A CA 1
ATOM 930 C C . ASP A 1 116 ? -10.880 -0.232 -3.176 1.00 98.12 116 ASP A C 1
ATOM 932 O O . ASP A 1 116 ? -10.963 -0.631 -2.007 1.00 98.12 116 ASP A O 1
ATOM 936 N N . LEU A 1 117 ? -10.594 1.035 -3.484 1.00 97.38 117 LEU A N 1
ATOM 937 C CA . LEU A 1 117 ? -10.369 2.067 -2.479 1.00 97.38 117 LEU A CA 1
ATOM 938 C C . LEU A 1 117 ? -11.644 2.368 -1.713 1.00 97.38 117 LEU A C 1
ATOM 940 O O . LEU A 1 117 ? -11.610 2.464 -0.490 1.00 97.38 117 LEU A O 1
ATOM 944 N N . GLU A 1 118 ? -12.769 2.485 -2.406 1.00 96.88 118 GLU A N 1
ATOM 945 C CA . GLU A 1 118 ? -14.048 2.775 -1.780 1.00 96.88 118 GLU A CA 1
ATOM 946 C C . GLU A 1 118 ? -14.428 1.702 -0.754 1.00 96.88 118 GLU A C 1
ATOM 948 O O . GLU A 1 118 ? -14.994 2.027 0.291 1.00 96.88 118 GLU A O 1
ATOM 953 N N . ASP A 1 119 ? -14.109 0.437 -1.011 1.00 97.50 119 ASP A N 1
ATOM 954 C CA . ASP A 1 119 ? -14.400 -0.654 -0.082 1.00 97.50 119 ASP A CA 1
ATOM 955 C C . ASP A 1 119 ? -13.469 -0.697 1.130 1.00 97.50 119 ASP A C 1
ATOM 957 O O . ASP A 1 119 ? -13.958 -0.822 2.261 1.00 97.50 119 ASP A O 1
ATOM 961 N N . ILE A 1 120 ? -12.155 -0.555 0.934 1.00 97.44 120 ILE A N 1
ATOM 962 C CA . ILE A 1 120 ? -11.209 -0.571 2.058 1.00 97.44 120 ILE A CA 1
ATOM 963 C C . ILE A 1 120 ? -11.338 0.691 2.922 1.00 97.44 120 ILE A C 1
ATOM 965 O O . ILE A 1 120 ? -11.316 0.589 4.147 1.00 97.44 120 ILE A O 1
ATOM 969 N N . LEU A 1 121 ? -11.579 1.862 2.321 1.00 97.06 121 LEU A N 1
ATOM 970 C CA . LEU A 1 121 ? -11.694 3.131 3.049 1.00 97.06 121 LEU A CA 1
ATOM 971 C C . LEU A 1 121 ? -12.959 3.217 3.910 1.00 97.06 121 LEU A C 1
ATOM 973 O O . LEU A 1 121 ? -12.940 3.890 4.934 1.00 97.06 121 LEU A O 1
ATOM 977 N N . LYS A 1 122 ? -14.028 2.464 3.604 1.00 97.06 122 LYS A N 1
ATOM 978 C CA . LYS A 1 122 ? -15.186 2.308 4.518 1.00 97.06 122 LYS A CA 1
ATOM 979 C C . LYS A 1 122 ? -14.806 1.695 5.873 1.00 97.06 122 LYS A C 1
ATOM 981 O O . LYS A 1 122 ? -15.631 1.694 6.787 1.00 97.06 122 LYS A O 1
ATOM 986 N N . LYS A 1 123 ? -13.622 1.086 5.980 1.00 97.12 123 LYS A N 1
ATOM 987 C CA . LYS A 1 123 ? -13.087 0.450 7.193 1.00 97.12 123 LYS A CA 1
ATOM 988 C C . LYS A 1 123 ? -11.987 1.272 7.861 1.00 97.12 123 LYS A C 1
ATOM 990 O O . LYS A 1 123 ? -11.437 0.798 8.850 1.00 97.12 123 LYS A O 1
ATOM 995 N N . CYS A 1 124 ? -11.673 2.447 7.323 1.00 97.06 124 CYS A N 1
ATOM 996 C CA . CYS A 1 124 ? -10.626 3.324 7.822 1.00 97.06 124 CYS A CA 1
ATOM 997 C C . CYS A 1 124 ? -11.223 4.614 8.388 1.00 97.06 124 CYS A C 1
ATOM 999 O O . CYS A 1 124 ? -12.218 5.137 7.883 1.00 97.06 124 CYS A O 1
ATOM 1001 N N . GLU A 1 125 ? -10.562 5.157 9.399 1.00 95.56 125 GLU A N 1
ATOM 1002 C CA . GLU A 1 125 ? -10.711 6.538 9.841 1.00 95.56 125 GLU A CA 1
ATOM 1003 C C . GLU A 1 125 ? -9.541 7.388 9.326 1.00 95.56 125 GLU A C 1
ATOM 1005 O O . GLU A 1 125 ? -8.494 6.887 8.906 1.00 95.56 125 GLU A O 1
ATOM 1010 N N . GLN A 1 126 ? -9.704 8.711 9.371 1.00 95.25 126 GLN A N 1
ATOM 1011 C CA . GLN A 1 126 ? -8.586 9.619 9.142 1.00 95.25 126 GLN A CA 1
ATOM 1012 C C . GLN A 1 126 ? -7.483 9.360 10.177 1.00 95.25 126 GLN A C 1
ATOM 1014 O O . GLN A 1 126 ? -7.749 9.326 11.378 1.00 95.25 126 GLN A O 1
ATOM 1019 N N . GLY A 1 127 ? -6.253 9.218 9.692 1.00 94.94 127 GLY A N 1
ATOM 1020 C CA . GLY A 1 127 ? -5.062 8.864 10.456 1.00 94.94 127 GLY A CA 1
ATOM 1021 C C . GLY A 1 127 ? -4.637 7.408 10.276 1.00 94.94 127 GLY A C 1
ATOM 1022 O O . GLY A 1 127 ? -3.448 7.130 10.422 1.00 94.94 127 GLY A O 1
ATOM 1023 N N . ASP A 1 128 ? -5.561 6.496 9.946 1.00 97.38 128 ASP A N 1
ATOM 1024 C CA . ASP A 1 128 ? -5.238 5.076 9.767 1.00 97.38 128 ASP A CA 1
ATOM 1025 C C . ASP A 1 128 ? -4.238 4.859 8.634 1.00 97.38 128 ASP A C 1
ATOM 1027 O O . ASP A 1 128 ? -4.155 5.646 7.689 1.00 97.38 128 ASP A O 1
ATOM 1031 N N . SER A 1 129 ? -3.519 3.740 8.694 1.00 97.25 129 SER A N 1
ATOM 1032 C CA . SER A 1 129 ? -2.582 3.348 7.646 1.00 97.25 129 SER A CA 1
ATOM 1033 C C . SER A 1 129 ? -2.988 2.047 6.966 1.00 97.25 129 SER A C 1
ATOM 1035 O O . SER A 1 129 ? -3.308 1.055 7.619 1.00 97.25 129 SER A O 1
ATOM 1037 N N . LEU A 1 130 ? -2.873 2.008 5.642 1.00 97.50 130 LEU A N 1
ATOM 1038 C CA . LEU A 1 130 ? -2.891 0.779 4.859 1.0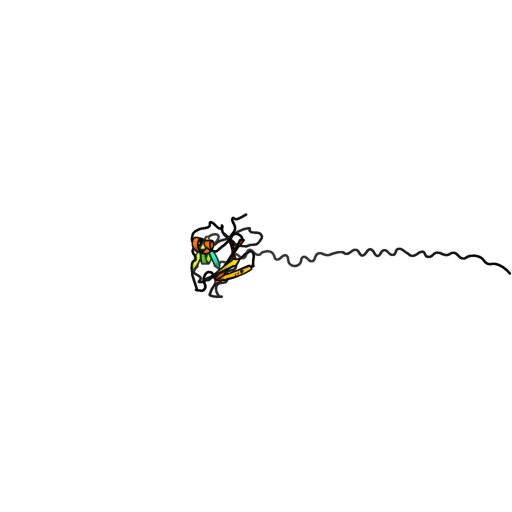0 97.50 130 LEU A CA 1
ATOM 1039 C C . LEU A 1 130 ? -1.471 0.216 4.768 1.00 97.50 130 LEU A C 1
ATOM 1041 O O . LEU A 1 130 ? -0.566 0.883 4.265 1.00 97.50 130 LEU A O 1
ATOM 1045 N N . ILE A 1 131 ? -1.283 -1.020 5.224 1.00 97.12 131 ILE A N 1
ATOM 1046 C CA . ILE A 1 131 ? 0.001 -1.728 5.216 1.00 97.12 131 ILE A CA 1
ATOM 1047 C C . ILE A 1 131 ? -0.029 -2.814 4.145 1.00 97.12 131 ILE A C 1
ATOM 1049 O O . ILE A 1 131 ? -0.761 -3.798 4.260 1.00 97.12 131 ILE A O 1
ATOM 1053 N N . PHE A 1 132 ? 0.795 -2.654 3.117 1.00 96.94 132 PHE A N 1
ATOM 1054 C CA . PHE A 1 132 ? 0.916 -3.583 2.003 1.00 96.94 132 PHE A CA 1
ATOM 1055 C C . PHE A 1 132 ? 2.074 -4.553 2.210 1.00 96.94 132 PHE A C 1
ATOM 1057 O O . PHE A 1 132 ? 3.186 -4.169 2.563 1.00 96.94 132 PHE A O 1
ATOM 1064 N N . MET A 1 133 ? 1.831 -5.830 1.940 1.00 96.56 133 MET A N 1
ATOM 1065 C CA . MET A 1 133 ? 2.822 -6.891 2.098 1.00 96.56 133 MET A CA 1
ATOM 1066 C C . MET A 1 133 ? 2.860 -7.740 0.834 1.00 96.56 133 MET A C 1
ATOM 1068 O O . MET A 1 133 ? 1.877 -8.402 0.504 1.00 96.56 133 MET A O 1
ATOM 1072 N N . THR A 1 134 ? 3.991 -7.739 0.129 1.00 97.19 134 THR A N 1
ATOM 1073 C CA . THR A 1 134 ? 4.203 -8.638 -1.012 1.00 97.19 134 THR A CA 1
ATOM 1074 C C . THR A 1 134 ? 4.255 -10.085 -0.528 1.00 97.19 134 THR A C 1
ATOM 1076 O O . THR A 1 134 ? 4.789 -10.380 0.544 1.00 97.19 134 THR A O 1
ATOM 1079 N N . VAL A 1 135 ? 3.682 -11.007 -1.303 1.00 96.25 135 VAL A N 1
ATOM 1080 C CA . VAL A 1 135 ? 3.695 -12.437 -0.936 1.00 96.25 135 VAL A CA 1
ATOM 1081 C C . VAL A 1 135 ? 5.006 -13.132 -1.292 1.00 96.25 135 VAL A C 1
ATOM 1083 O O . VAL A 1 135 ? 5.323 -14.174 -0.723 1.00 96.25 135 VAL A O 1
ATOM 1086 N N . ASP A 1 136 ? 5.780 -12.541 -2.201 1.00 94.62 136 ASP A N 1
ATOM 1087 C CA . ASP A 1 136 ? 7.100 -13.013 -2.598 1.00 94.62 136 ASP A CA 1
ATOM 1088 C C . ASP A 1 136 ? 8.174 -11.982 -2.214 1.00 94.62 136 ASP A C 1
ATOM 1090 O O . ASP A 1 136 ? 8.108 -10.801 -2.559 1.00 94.62 136 ASP A O 1
ATOM 1094 N N . ARG A 1 137 ? 9.191 -12.464 -1.493 1.00 91.94 137 ARG A N 1
ATOM 1095 C CA . ARG A 1 137 ? 10.322 -11.685 -0.972 1.00 91.94 137 ARG A CA 1
ATOM 1096 C C . ARG A 1 137 ? 11.285 -11.210 -2.060 1.00 91.94 137 ARG A C 1
ATOM 1098 O O . ARG A 1 137 ? 12.133 -10.362 -1.765 1.00 91.94 137 ARG A O 1
ATOM 1105 N N . THR A 1 138 ? 11.198 -11.748 -3.277 1.00 93.56 138 THR A N 1
ATOM 1106 C CA . THR A 1 138 ? 11.947 -11.236 -4.436 1.00 93.56 138 THR A CA 1
ATOM 1107 C C . THR A 1 138 ? 11.513 -9.810 -4.787 1.00 93.56 138 THR A C 1
ATOM 1109 O O . THR A 1 138 ? 12.350 -8.990 -5.173 1.00 93.56 138 THR A O 1
ATOM 1112 N N . TYR A 1 139 ? 10.243 -9.469 -4.540 1.00 93.12 139 TYR A N 1
ATOM 1113 C CA . TYR A 1 139 ? 9.701 -8.126 -4.716 1.00 93.12 139 TYR A CA 1
ATOM 1114 C C . TYR A 1 139 ? 9.780 -7.346 -3.406 1.00 93.12 139 TYR A C 1
ATOM 1116 O O . TYR A 1 139 ? 8.945 -7.480 -2.508 1.00 93.12 139 TYR A O 1
ATOM 1124 N N . ARG A 1 140 ? 10.803 -6.495 -3.294 1.00 89.06 140 ARG A N 1
ATOM 1125 C CA . ARG A 1 140 ? 10.910 -5.531 -2.194 1.00 89.06 140 ARG A CA 1
ATOM 1126 C C . ARG A 1 140 ? 10.060 -4.311 -2.509 1.00 89.06 140 ARG A C 1
ATOM 1128 O O . ARG A 1 140 ? 10.284 -3.681 -3.539 1.00 89.06 140 ARG A O 1
ATOM 1135 N N . LEU A 1 141 ? 9.154 -3.963 -1.599 1.00 91.06 141 LEU A N 1
ATOM 1136 C CA . LEU A 1 141 ? 8.314 -2.772 -1.672 1.00 91.06 141 LEU A CA 1
ATOM 1137 C C . LEU A 1 141 ? 8.852 -1.702 -0.704 1.00 91.06 141 LEU A C 1
ATOM 1139 O O . LEU A 1 141 ? 8.587 -1.789 0.494 1.00 91.06 141 LEU A O 1
ATOM 1143 N N . PRO A 1 142 ? 9.638 -0.712 -1.172 1.00 84.88 142 PRO A N 1
ATOM 1144 C CA . PRO A 1 142 ? 10.313 0.229 -0.275 1.00 84.88 142 PRO A CA 1
ATOM 1145 C C . PRO A 1 142 ? 9.337 1.126 0.493 1.00 84.88 142 PRO A C 1
ATOM 1147 O O . PRO A 1 142 ? 9.566 1.427 1.660 1.00 84.88 142 PRO A O 1
ATOM 1150 N N . ARG A 1 143 ? 8.237 1.528 -0.156 1.00 88.88 143 ARG A N 1
ATOM 1151 C CA . ARG A 1 143 ? 7.141 2.294 0.447 1.00 88.88 143 ARG A CA 1
ATOM 1152 C C . ARG A 1 143 ? 5.904 1.409 0.503 1.00 88.88 143 ARG A C 1
ATOM 1154 O O . ARG A 1 143 ? 5.224 1.231 -0.502 1.00 88.88 143 ARG A O 1
ATOM 1161 N N . HIS A 1 144 ? 5.691 0.802 1.663 1.00 93.50 144 HIS A N 1
ATOM 1162 C CA . HIS A 1 144 ? 4.673 -0.222 1.886 1.00 93.50 144 HIS A CA 1
ATOM 1163 C C . HIS A 1 144 ? 3.502 0.265 2.749 1.00 93.50 144 HIS A C 1
ATOM 1165 O O . HIS A 1 144 ? 2.549 -0.477 2.954 1.00 93.50 144 HIS A O 1
ATOM 1171 N N . GLU A 1 145 ? 3.569 1.496 3.251 1.00 94.44 145 GLU A N 1
ATOM 1172 C CA . GLU A 1 145 ? 2.557 2.106 4.110 1.00 94.44 145 GLU A CA 1
ATOM 1173 C C . GLU A 1 145 ? 1.956 3.333 3.415 1.00 94.44 145 GLU A C 1
ATOM 1175 O O . GLU A 1 145 ? 2.695 4.161 2.869 1.00 94.44 145 GLU A O 1
ATOM 1180 N N . ILE A 1 146 ? 0.624 3.430 3.429 1.00 94.81 146 ILE A N 1
ATOM 1181 C CA . ILE A 1 146 ? -0.136 4.601 2.981 1.00 94.81 146 ILE A CA 1
ATOM 1182 C C . ILE A 1 146 ? -0.984 5.114 4.140 1.00 94.81 146 ILE A C 1
ATOM 1184 O O . ILE A 1 146 ? -1.836 4.383 4.632 1.00 94.81 146 ILE A O 1
ATOM 1188 N N . VAL A 1 147 ? -0.803 6.375 4.517 1.00 94.94 147 VAL A N 1
ATOM 1189 C CA . VAL A 1 147 ? -1.590 7.052 5.553 1.00 94.94 147 VAL A CA 1
ATOM 1190 C C . VAL A 1 147 ? -2.848 7.668 4.942 1.00 94.94 147 VAL A C 1
ATOM 1192 O O . VAL A 1 147 ? -2.788 8.361 3.920 1.00 94.94 147 VAL A O 1
ATOM 1195 N N . ILE A 1 148 ? -3.993 7.447 5.577 1.00 95.69 148 ILE A N 1
ATOM 1196 C CA . ILE A 1 148 ? -5.277 8.018 5.181 1.00 95.69 148 ILE A CA 1
ATOM 1197 C C . ILE A 1 148 ? -5.418 9.406 5.806 1.00 95.69 148 ILE A C 1
ATOM 1199 O O . ILE A 1 148 ? -5.624 9.550 7.008 1.00 95.69 148 ILE A O 1
ATOM 1203 N N . THR A 1 149 ? -5.281 10.452 5.000 1.00 92.25 149 THR A N 1
ATOM 1204 C CA . THR A 1 149 ? -5.356 11.847 5.453 1.00 92.25 149 THR A CA 1
ATOM 1205 C C . THR A 1 149 ? -5.731 12.766 4.295 1.00 92.25 149 THR A C 1
ATOM 1207 O O . THR A 1 149 ? -5.413 12.470 3.146 1.00 92.25 149 THR A O 1
ATOM 1210 N N . ASP A 1 150 ? -6.380 13.897 4.570 1.00 82.00 150 ASP A N 1
ATOM 1211 C CA . ASP A 1 150 ? -6.833 14.859 3.551 1.00 82.00 150 ASP A CA 1
ATOM 1212 C C . ASP A 1 150 ? -5.698 15.612 2.822 1.00 82.00 150 ASP A C 1
ATOM 1214 O O . ASP A 1 150 ? -5.958 16.495 2.007 1.00 82.00 150 ASP A O 1
ATOM 1218 N N . GLY A 1 151 ? -4.440 15.223 3.044 1.00 64.06 151 GLY A N 1
ATOM 1219 C CA . GLY A 1 151 ? -3.272 15.998 2.637 1.00 64.06 151 GLY A CA 1
ATOM 1220 C C . GLY A 1 151 ? -3.031 17.169 3.593 1.00 64.06 151 GLY A C 1
ATOM 1221 O O . GLY A 1 151 ? -3.882 17.491 4.420 1.00 64.06 151 GLY A O 1
ATOM 1222 N N . CYS A 1 152 ? -1.834 17.751 3.527 1.00 48.03 152 CYS A N 1
ATOM 1223 C CA . CYS A 1 152 ? -1.503 18.985 4.241 1.00 48.03 152 CYS A CA 1
ATOM 1224 C C . CYS A 1 152 ? -1.945 20.212 3.440 1.00 48.03 152 CYS A C 1
ATOM 1226 O O . CYS A 1 152 ? -1.813 20.164 2.194 1.00 48.03 152 CYS A O 1
#

Foldseek 3Di:
DDDDDDDDDDPDDDDPPPPPPPPPDDDPPDPPPPDPPPDQKAKAKDFVQHGFADDDDPVRAAEDELPDWDKIFMFMWGDDPPDTHGDGQFWKWKWKQAQPPRDIDTPDPDTDGMDTSVVVSVVDDQQMKIAIGTPDPVHDYPHGIYGHHRDD

Solvent-accessible surface area (backbone atoms only — not comparable to full-atom values): 9604 Å² total; per-residue (Å²): 133,83,90,85,85,89,79,90,81,84,92,81,85,84,85,85,80,80,80,78,79,78,81,77,75,79,76,80,78,70,86,71,75,81,71,85,76,80,63,52,62,48,38,41,45,18,52,73,84,40,69,72,74,63,85,85,47,98,82,65,59,36,75,40,43,76,82,48,73,56,36,40,33,32,27,34,32,43,44,60,87,91,47,74,43,75,75,43,80,40,50,24,31,38,28,42,30,38,63,88,78,65,50,73,45,72,76,42,91,58,81,38,58,64,46,54,33,61,66,55,44,76,76,54,58,83,57,18,29,45,40,55,42,59,76,49,84,88,57,59,56,86,69,37,49,34,34,25,35,84,68,134

Secondary structure (DSSP, 8-state):
---------------------------------------SEEEEEEETTEE---SS-TT--EEE-TT--SEEEEEEEEEETTEEEEEEE--EEEEEE-TTT--EEEEEEEEESEEEHHHHHTT--TT-EEEEEESSTTS--S--EEEE----

Sequence (152 aa):
MTMHLYRISLFILLFF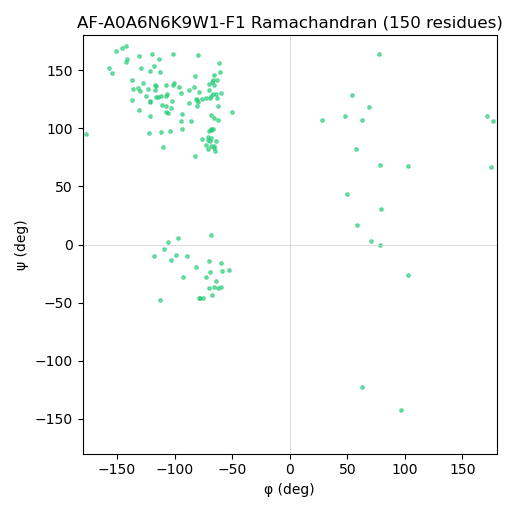GLTFSTNAQSLKLLDFEKRDLHYKTFTAILHNGKPIFQFDSPDGALTLSPSAKGKLSIATIDRNGDELTPVHNVGFKVGIKDWRSNTLWMYATETIFEVDLEDILKKCEQGDSLIFMTVDRTYRLPRHEIVITDGC

Nearest PDB structures (foldseek):
  8pn9-assembly1_G  TM=3.317E-01  e=4.688E-01  Homo sapiens
  8bnq-assembly2_B  TM=4.440E-01  e=2.643E+00  Homo sapiens
  3f8u-assembly3_B  TM=3.352E-01  e=6.452E+00  Homo sapiens
  3f8u-assembly3_D-2  TM=3.278E-01  e=7.213E+00  Homo sapiens

Mean predicted aligned error: 12.72 Å

Radius of gyration: 31.31 Å; Cα contacts (8 Å, |Δi|>4): 249; chains: 1; bounding box: 66×53×105 Å

pLDDT: mean 80.39, std 21.55, range [36.47, 98.38]